Protein AF-A0A6L5G289-F1 (afdb_monomer_lite)

pLDDT: mean 92.04, std 10.78, range [40.31, 98.81]

Sequence (161 aa):
VADRAGVQRVTVYRHFPDEAALFRACQSHYLSVHPPPEATWLSVADPDARLRAALGSLYEYYSETAEMTEKLLRDAPKVPVLAEILAPYASFLAFLIEALLEGRHETKELRATIAHTLAFETWADLVRRSELSNRAAIDLMVKLVAAAAELKRVQIDGDQD

Secondary structure (DSSP, 8-state):
-TGGGTS-HHHHHHH-SSHHHHHHHHHHHHHHHSPPPP-GGGG--SHHHHHHHHHHHHHHHHHHHHHHHHHHHHHTTT-HHHHHHHHHHHHHHHHHHHHHHTTS---HHHHHHHHHHH-HHHHIIIIIIS---HHHHHHHHHHHHHHHHHHHHHHHHTS--

Structure (mmCIF, N/CA/C/O backbone):
data_AF-A0A6L5G289-F1
#
_entry.id   AF-A0A6L5G289-F1
#
loop_
_atom_site.group_PDB
_atom_site.id
_atom_site.type_symbol
_atom_site.label_atom_id
_atom_site.label_alt_id
_atom_site.label_comp_id
_atom_site.label_asym_id
_atom_site.label_entity_id
_atom_site.label_seq_id
_atom_site.pdbx_PDB_ins_code
_atom_site.Cartn_x
_atom_site.Cartn_y
_atom_site.Cartn_z
_atom_site.occupancy
_atom_site.B_iso_or_equiv
_atom_site.auth_seq_id
_atom_site.auth_comp_id
_atom_site.auth_asym_id
_atom_site.auth_atom_id
_atom_site.pdbx_PDB_model_num
ATOM 1 N N . VAL A 1 1 ? 19.508 -4.312 -21.161 1.00 88.25 1 VAL A N 1
ATOM 2 C CA . VAL A 1 1 ? 18.369 -3.764 -21.943 1.00 88.25 1 VAL A CA 1
ATOM 3 C C . VAL A 1 1 ? 18.643 -3.881 -23.430 1.00 88.25 1 VAL A C 1
ATOM 5 O O . VAL A 1 1 ? 17.963 -4.672 -24.058 1.00 88.25 1 VAL A O 1
ATOM 8 N N . ALA A 1 2 ? 19.670 -3.203 -23.957 1.00 90.62 2 ALA A N 1
ATOM 9 C CA . ALA A 1 2 ? 20.072 -3.276 -25.368 1.00 90.62 2 ALA A CA 1
ATOM 10 C C . ALA A 1 2 ? 20.224 -4.723 -25.887 1.00 90.62 2 ALA A C 1
ATOM 12 O O . ALA A 1 2 ? 19.510 -5.106 -26.807 1.00 90.62 2 ALA A O 1
ATOM 13 N N . ASP A 1 3 ? 21.024 -5.552 -25.204 1.00 93.25 3 ASP A N 1
ATOM 14 C CA . ASP A 1 3 ? 21.243 -6.956 -25.593 1.00 93.25 3 ASP A CA 1
ATOM 15 C C . ASP A 1 3 ? 19.949 -7.780 -25.608 1.00 93.25 3 ASP A C 1
ATOM 17 O O . ASP A 1 3 ? 19.677 -8.504 -26.559 1.00 93.25 3 ASP A O 1
ATOM 21 N N . ARG A 1 4 ? 19.102 -7.626 -24.578 1.00 92.94 4 ARG A N 1
ATOM 22 C CA . ARG A 1 4 ? 17.799 -8.314 -24.498 1.00 92.94 4 ARG A CA 1
ATOM 23 C C . ARG A 1 4 ? 16.808 -7.832 -25.560 1.00 92.94 4 ARG A C 1
ATOM 25 O O . ARG A 1 4 ? 15.921 -8.585 -25.931 1.00 92.94 4 ARG A O 1
ATOM 32 N N . ALA A 1 5 ? 16.947 -6.591 -26.015 1.00 90.56 5 ALA A N 1
ATOM 33 C CA . ALA A 1 5 ? 16.123 -5.996 -27.060 1.00 90.56 5 ALA A CA 1
ATOM 34 C C . ALA A 1 5 ? 16.706 -6.206 -28.472 1.00 90.56 5 ALA A C 1
ATOM 36 O O . ALA A 1 5 ? 16.094 -5.769 -29.441 1.00 90.56 5 ALA A O 1
ATOM 37 N N . GLY A 1 6 ? 17.879 -6.840 -28.608 1.00 94.69 6 GLY A N 1
ATOM 38 C CA . GLY A 1 6 ? 18.533 -7.056 -29.901 1.00 94.69 6 GLY A CA 1
ATOM 39 C C . GLY A 1 6 ? 18.966 -5.767 -30.609 1.00 94.69 6 GLY A C 1
ATOM 40 O O . GLY A 1 6 ? 19.105 -5.758 -31.830 1.00 94.69 6 GLY A O 1
ATOM 41 N N . VAL A 1 7 ? 19.164 -4.669 -29.870 1.00 95.19 7 VAL A N 1
ATOM 42 C CA . VAL A 1 7 ? 19.555 -3.360 -30.423 1.00 95.19 7 VAL A CA 1
ATOM 43 C C . VAL A 1 7 ? 20.882 -2.882 -29.847 1.00 95.19 7 VAL A C 1
ATOM 45 O O . VAL A 1 7 ? 21.326 -3.330 -28.793 1.00 95.19 7 VAL A O 1
ATOM 48 N N . GLN A 1 8 ? 21.510 -1.914 -30.513 1.00 94.25 8 GLN A N 1
ATOM 49 C CA . GLN A 1 8 ? 22.705 -1.266 -29.981 1.00 94.25 8 GLN A CA 1
ATOM 50 C C . GLN A 1 8 ? 22.360 -0.344 -28.806 1.00 94.25 8 GLN A C 1
ATOM 52 O O . GLN A 1 8 ? 21.291 0.267 -28.755 1.00 94.25 8 GLN A O 1
ATOM 57 N N . ARG A 1 9 ? 23.315 -0.162 -27.886 1.00 91.12 9 ARG A N 1
ATOM 58 C CA . ARG A 1 9 ? 23.175 0.756 -26.743 1.00 91.12 9 ARG A CA 1
ATOM 59 C C . ARG A 1 9 ? 22.825 2.183 -27.185 1.00 91.12 9 ARG A C 1
ATOM 61 O O . ARG A 1 9 ? 21.976 2.810 -26.563 1.00 91.12 9 ARG A O 1
ATOM 68 N N . VAL A 1 10 ? 23.407 2.664 -28.288 1.00 92.31 10 VAL A N 1
ATOM 69 C CA . VAL A 1 10 ? 23.093 3.990 -28.855 1.00 92.31 10 VAL A CA 1
ATOM 70 C C . VAL A 1 10 ? 21.626 4.118 -29.271 1.00 92.31 10 VAL A C 1
ATOM 72 O O . VAL A 1 10 ? 21.027 5.170 -29.078 1.00 92.31 10 VAL A O 1
ATOM 75 N N . THR A 1 11 ? 21.014 3.041 -29.774 1.00 93.25 11 THR A N 1
ATOM 76 C CA . THR A 1 11 ? 19.592 3.023 -30.130 1.00 93.25 11 THR A CA 1
ATOM 77 C C . THR A 1 11 ? 18.728 3.214 -28.891 1.00 93.25 11 THR A C 1
ATOM 79 O O . THR A 1 11 ? 17.805 4.018 -28.924 1.00 93.25 11 THR A O 1
ATOM 82 N N . VAL A 1 12 ? 19.062 2.557 -27.774 1.00 90.56 12 VAL A N 1
ATOM 83 C CA . VAL A 1 12 ? 18.349 2.753 -26.499 1.00 90.56 12 VAL A CA 1
ATOM 84 C C . VAL A 1 12 ? 18.447 4.209 -26.046 1.00 90.56 12 VAL A C 1
ATOM 86 O O . VAL A 1 12 ? 17.415 4.829 -25.803 1.00 90.56 12 VAL A O 1
ATOM 89 N N . TYR A 1 13 ? 19.655 4.781 -26.002 1.00 91.38 13 TYR A N 1
ATOM 90 C CA . TYR A 1 13 ? 19.839 6.154 -25.517 1.00 91.38 13 TYR A CA 1
ATOM 91 C C . TYR A 1 13 ? 19.284 7.236 -26.451 1.00 91.38 13 TYR A C 1
ATOM 93 O O . TYR A 1 13 ? 19.014 8.350 -26.015 1.00 91.38 13 TYR A O 1
ATOM 101 N N . ARG A 1 14 ? 19.038 6.905 -27.725 1.00 92.56 14 ARG A N 1
ATOM 102 C CA . ARG A 1 14 ? 18.306 7.780 -28.649 1.00 92.56 14 ARG A CA 1
ATOM 103 C C . ARG A 1 14 ? 16.844 7.967 -28.240 1.00 92.56 14 ARG A C 1
ATOM 105 O O . ARG A 1 14 ? 16.281 9.025 -28.497 1.00 92.56 14 ARG A O 1
ATOM 112 N N . HIS A 1 15 ? 16.237 6.944 -27.640 1.00 90.00 15 HIS A N 1
ATOM 113 C CA . HIS A 1 15 ? 14.850 6.980 -27.168 1.00 90.00 15 HIS A CA 1
ATOM 114 C C . HIS A 1 15 ? 14.745 7.360 -25.689 1.00 90.00 15 HIS A C 1
ATOM 116 O O . HIS A 1 15 ? 13.786 8.014 -25.290 1.00 90.00 15 HIS A O 1
ATOM 122 N N . PHE A 1 16 ? 15.740 6.981 -24.889 1.00 93.12 16 PHE A N 1
ATOM 123 C CA . PHE A 1 16 ? 15.793 7.233 -23.455 1.00 93.12 16 PHE A CA 1
ATOM 124 C C . PHE A 1 16 ? 17.119 7.918 -23.124 1.00 93.12 16 PHE A C 1
ATOM 126 O O . PHE A 1 16 ? 18.120 7.223 -22.971 1.00 93.12 16 PHE A O 1
ATOM 133 N N . PRO A 1 17 ? 17.161 9.259 -23.041 1.00 89.69 17 PRO A N 1
ATOM 134 C CA . PRO A 1 17 ? 18.417 10.010 -22.954 1.00 89.69 17 PRO A CA 1
ATOM 135 C C . PRO A 1 17 ? 19.285 9.614 -21.753 1.00 89.69 17 PRO A C 1
ATOM 137 O O . PRO A 1 17 ? 20.507 9.729 -21.809 1.00 89.69 17 PRO A O 1
ATOM 140 N N . ASP A 1 18 ? 18.667 9.090 -20.697 1.00 89.12 18 ASP A N 1
ATOM 141 C CA . ASP A 1 18 ? 19.327 8.548 -19.521 1.00 89.12 18 ASP A CA 1
ATOM 142 C C . ASP A 1 18 ? 18.566 7.328 -18.967 1.00 89.12 18 ASP A C 1
ATOM 144 O O . ASP A 1 18 ? 17.485 6.945 -19.427 1.00 89.12 18 ASP A O 1
ATOM 148 N N . GLU A 1 19 ? 19.169 6.685 -17.969 1.00 84.69 19 GLU A N 1
ATOM 149 C CA . GLU A 1 19 ? 18.584 5.529 -17.291 1.00 84.69 19 GLU A CA 1
ATOM 150 C C . GLU A 1 19 ? 17.276 5.886 -16.566 1.00 84.69 19 GLU A C 1
ATOM 152 O O . GLU A 1 19 ? 16.355 5.071 -16.519 1.00 84.69 19 GLU A O 1
ATOM 157 N N . ALA A 1 20 ? 17.134 7.124 -16.086 1.00 87.62 20 ALA A N 1
ATOM 158 C CA . ALA A 1 20 ? 15.930 7.561 -15.397 1.00 87.62 20 ALA A CA 1
ATOM 159 C C . ALA A 1 20 ? 14.732 7.745 -16.335 1.00 87.62 20 ALA A C 1
ATOM 161 O O . ALA A 1 20 ? 13.601 7.424 -15.971 1.00 87.62 20 ALA A O 1
ATOM 162 N N . ALA A 1 21 ? 14.955 8.219 -17.557 1.00 90.50 21 ALA A N 1
ATOM 163 C CA . ALA A 1 21 ? 13.951 8.290 -18.606 1.00 90.50 21 ALA A CA 1
ATOM 164 C C . ALA A 1 21 ? 13.461 6.889 -18.993 1.00 90.50 21 ALA A C 1
ATOM 166 O O . ALA A 1 21 ? 12.258 6.686 -19.158 1.00 90.50 21 ALA A O 1
ATOM 167 N N . LEU A 1 22 ? 14.370 5.911 -19.070 1.00 90.81 22 LEU A N 1
ATOM 168 C CA . LEU A 1 22 ? 14.009 4.517 -19.322 1.00 90.81 22 LEU A CA 1
ATOM 169 C C . LEU A 1 22 ? 13.156 3.941 -18.184 1.00 90.81 22 LEU A C 1
ATOM 171 O O . LEU A 1 22 ? 12.110 3.344 -18.437 1.00 90.81 22 LEU A O 1
ATOM 175 N N . PHE A 1 23 ? 13.582 4.133 -16.937 1.00 90.31 23 PHE A N 1
ATOM 176 C CA . PHE A 1 23 ? 12.858 3.652 -15.764 1.00 90.31 23 PHE A CA 1
ATOM 177 C C . PHE A 1 23 ? 11.462 4.276 -15.639 1.00 90.31 23 PHE A C 1
ATOM 179 O O . PHE A 1 23 ? 10.495 3.545 -15.436 1.00 90.31 23 PHE A O 1
ATOM 186 N N . ARG A 1 24 ? 11.326 5.593 -15.843 1.00 89.88 24 ARG A N 1
ATOM 187 C CA . ARG A 1 24 ? 10.023 6.280 -15.834 1.00 89.88 24 ARG A CA 1
ATOM 188 C C . ARG A 1 24 ? 9.096 5.787 -16.940 1.00 89.88 24 ARG A C 1
ATOM 190 O O . ARG A 1 24 ? 7.915 5.575 -16.686 1.00 89.88 24 ARG A O 1
ATOM 197 N N . ALA A 1 25 ? 9.612 5.565 -18.149 1.00 91.25 25 ALA A N 1
ATOM 198 C CA . ALA A 1 25 ? 8.816 5.010 -19.242 1.00 91.25 25 ALA A CA 1
ATOM 199 C C . ALA A 1 25 ? 8.358 3.574 -18.944 1.00 91.25 25 ALA A C 1
ATOM 201 O O . ALA A 1 25 ? 7.193 3.242 -19.156 1.00 91.25 25 ALA A O 1
ATOM 202 N N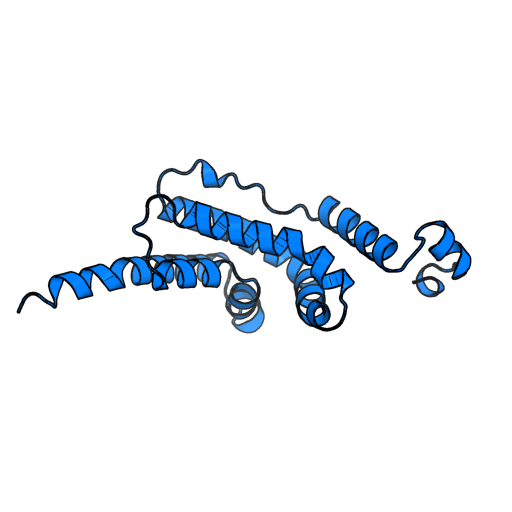 . CYS A 1 26 ? 9.253 2.744 -18.397 1.00 91.69 26 CYS A N 1
ATOM 203 C CA . CYS A 1 26 ? 8.933 1.390 -17.950 1.00 91.69 26 CYS A CA 1
ATOM 204 C C . CYS A 1 26 ? 7.840 1.401 -16.871 1.00 91.69 26 CYS A C 1
ATOM 206 O O . CYS A 1 26 ? 6.845 0.692 -17.000 1.00 91.69 26 CYS A O 1
ATOM 208 N N . GLN A 1 27 ? 7.979 2.254 -15.852 1.00 91.81 27 GLN A N 1
ATOM 209 C CA . GLN A 1 27 ? 6.982 2.398 -14.794 1.00 91.81 27 GLN A CA 1
ATOM 210 C C . GLN A 1 27 ? 5.642 2.897 -15.339 1.00 91.81 27 GLN A C 1
ATOM 212 O O . GLN A 1 27 ? 4.606 2.330 -15.009 1.00 91.81 27 GLN A O 1
ATOM 217 N N . SER A 1 28 ? 5.642 3.939 -16.174 1.00 91.81 28 SER A N 1
ATOM 218 C CA . SER A 1 28 ? 4.413 4.486 -16.755 1.00 91.81 28 SER A CA 1
ATOM 219 C C . SER A 1 28 ? 3.665 3.433 -17.567 1.00 91.81 28 SER A C 1
ATOM 221 O O . SER A 1 28 ? 2.447 3.322 -17.443 1.00 91.81 28 SER A O 1
ATOM 223 N N . HIS A 1 29 ? 4.384 2.631 -18.352 1.00 93.94 29 HIS A N 1
ATOM 224 C CA . HIS A 1 29 ? 3.780 1.519 -19.068 1.00 93.94 29 HIS A CA 1
ATOM 225 C C . HIS A 1 29 ? 3.236 0.457 -18.104 1.00 93.94 29 HIS A C 1
ATOM 227 O O . HIS A 1 29 ? 2.089 0.046 -18.251 1.00 93.94 29 HIS A O 1
ATOM 233 N N . TYR A 1 30 ? 4.006 0.073 -17.081 1.00 94.12 30 TYR A N 1
ATOM 234 C CA . TYR A 1 30 ? 3.564 -0.893 -16.074 1.00 94.12 30 TYR A CA 1
ATOM 235 C C . TYR A 1 30 ? 2.264 -0.449 -15.389 1.00 94.12 30 TYR A C 1
ATOM 237 O O . TYR A 1 30 ? 1.313 -1.218 -15.342 1.00 94.12 30 TYR A O 1
ATOM 245 N N . LEU A 1 31 ? 2.177 0.811 -14.952 1.00 93.31 31 LEU A N 1
ATOM 246 C CA . LEU A 1 31 ? 0.978 1.373 -14.320 1.00 93.31 31 LEU A CA 1
ATOM 247 C C . LEU A 1 31 ? -0.210 1.521 -15.285 1.00 93.31 31 LEU A C 1
ATOM 249 O O . LEU A 1 31 ? -1.348 1.530 -14.837 1.00 93.31 31 LEU A O 1
ATOM 253 N N . SER A 1 32 ? 0.019 1.627 -16.599 1.00 94.62 32 SER A N 1
ATOM 254 C CA . SER A 1 32 ? -1.081 1.609 -17.579 1.00 94.62 32 SER A CA 1
ATOM 255 C C . SER A 1 32 ? -1.705 0.223 -17.760 1.00 94.62 32 SER A C 1
ATOM 257 O O . SER A 1 32 ? -2.868 0.125 -18.138 1.00 94.62 32 SER A O 1
ATOM 259 N N . VAL A 1 33 ? -0.930 -0.836 -17.504 1.00 96.38 33 VAL A N 1
ATOM 260 C CA . VAL A 1 33 ? -1.386 -2.232 -17.579 1.00 96.38 33 VAL A CA 1
ATOM 261 C C . VAL A 1 33 ? -1.941 -2.691 -16.230 1.00 96.38 33 VAL A C 1
ATOM 263 O O . VAL A 1 33 ? -2.930 -3.413 -16.199 1.00 96.38 33 VAL A O 1
ATOM 266 N N . HIS A 1 34 ? -1.336 -2.225 -15.137 1.00 95.00 34 HIS A N 1
ATOM 267 C CA . HIS A 1 34 ? -1.701 -2.522 -13.754 1.00 95.00 34 HIS A CA 1
ATOM 268 C C . HIS A 1 34 ? -2.057 -1.215 -13.026 1.00 95.00 34 HIS A C 1
ATOM 270 O O . HIS A 1 34 ? -1.230 -0.681 -12.276 1.00 95.00 34 HIS A O 1
ATOM 276 N N . PRO A 1 35 ? -3.238 -0.631 -13.293 1.00 93.44 35 PRO A N 1
ATOM 277 C CA . PRO A 1 35 ? -3.623 0.637 -12.693 1.00 93.44 35 PRO A CA 1
ATOM 278 C C . PRO A 1 35 ? -3.769 0.500 -11.168 1.00 93.44 35 PRO A C 1
ATOM 280 O O . PRO A 1 35 ? -4.362 -0.473 -10.697 1.00 93.44 35 PRO A O 1
ATOM 283 N N . PRO A 1 36 ? -3.271 1.469 -10.376 1.00 91.56 36 PRO A N 1
ATOM 284 C CA . PRO A 1 36 ? -3.570 1.539 -8.950 1.00 91.56 36 PRO A CA 1
ATOM 285 C C . PRO A 1 36 ? -5.085 1.599 -8.697 1.00 91.56 36 PRO A C 1
ATOM 287 O O . PRO A 1 36 ? -5.820 2.133 -9.532 1.00 91.56 36 PRO A O 1
ATOM 290 N N . PRO A 1 37 ? -5.565 1.110 -7.541 1.00 93.81 37 PRO A N 1
ATOM 291 C CA . PRO A 1 37 ? -6.989 1.086 -7.249 1.00 93.81 37 PRO A CA 1
ATOM 292 C C . PRO A 1 37 ? -7.561 2.504 -7.150 1.00 93.81 37 PRO A C 1
ATOM 294 O O . PRO A 1 37 ? -7.006 3.375 -6.476 1.00 93.81 37 PRO A O 1
ATOM 297 N N . GLU A 1 38 ? -8.717 2.718 -7.777 1.00 90.19 38 GLU A N 1
ATOM 298 C CA . GLU A 1 38 ? -9.489 3.944 -7.599 1.00 90.19 38 GLU A CA 1
ATOM 299 C C . GLU A 1 38 ? -10.099 3.985 -6.194 1.00 90.19 38 GLU A C 1
ATOM 301 O O . GLU A 1 38 ? -10.713 3.017 -5.741 1.00 90.19 38 GLU A O 1
ATOM 306 N N . ALA A 1 39 ? -9.979 5.128 -5.513 1.00 91.56 39 ALA A N 1
ATOM 307 C CA . ALA A 1 39 ? -10.401 5.306 -4.123 1.00 91.56 39 ALA A CA 1
ATOM 308 C C . ALA A 1 39 ? -11.930 5.447 -3.945 1.00 91.56 39 ALA A C 1
ATOM 310 O O . ALA A 1 39 ? -12.425 6.366 -3.294 1.00 91.56 39 ALA A O 1
ATOM 311 N N . THR A 1 40 ? -12.702 4.521 -4.515 1.00 92.12 40 THR A N 1
ATOM 312 C CA . THR A 1 40 ? -14.177 4.494 -4.468 1.00 92.12 40 THR A CA 1
ATOM 313 C C . THR A 1 40 ? -14.727 4.412 -3.038 1.00 92.12 40 THR A C 1
ATOM 315 O O . THR A 1 40 ? -15.799 4.950 -2.741 1.00 92.12 40 THR A O 1
ATOM 318 N N . TRP A 1 41 ? -13.955 3.821 -2.119 1.00 93.81 41 TRP A N 1
ATOM 319 C CA . TRP A 1 41 ? -14.274 3.705 -0.693 1.00 93.81 41 TRP A CA 1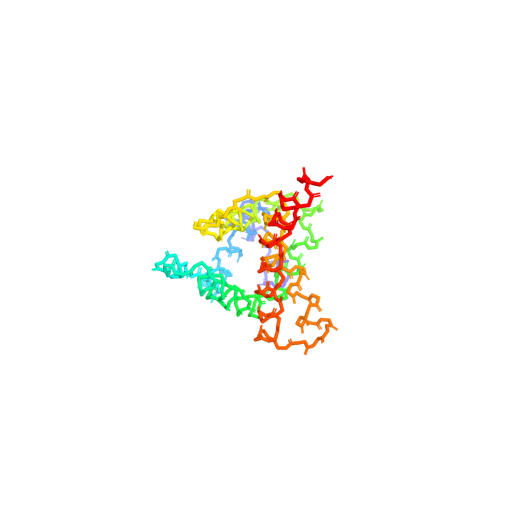
ATOM 320 C C . TRP A 1 41 ? -14.398 5.047 0.033 1.00 93.81 41 TRP A C 1
ATOM 322 O O . TRP A 1 41 ? -15.012 5.090 1.092 1.00 93.81 41 TRP A O 1
ATOM 332 N N . LEU A 1 42 ? -13.870 6.150 -0.507 1.00 92.25 42 LEU A N 1
ATOM 333 C CA . LEU A 1 42 ? -13.979 7.472 0.129 1.00 92.25 42 LEU A CA 1
ATOM 334 C C . LEU A 1 42 ? -15.433 7.928 0.319 1.00 92.25 42 LEU A C 1
ATOM 336 O O . LEU A 1 42 ? -15.713 8.714 1.215 1.00 92.25 42 LEU A O 1
ATOM 340 N N . SER A 1 43 ? -16.355 7.409 -0.495 1.00 93.50 43 SER A N 1
ATOM 341 C CA . SER A 1 43 ? -17.794 7.680 -0.386 1.00 93.50 43 SER A CA 1
ATOM 342 C C . SER A 1 43 ? -18.504 6.885 0.722 1.00 93.50 43 SER A C 1
ATOM 344 O O . SER A 1 43 ? -19.668 7.150 1.024 1.00 93.50 43 SER A O 1
ATOM 346 N N . VAL A 1 44 ? -17.829 5.907 1.335 1.00 96.81 44 VAL A N 1
ATOM 347 C CA . VAL A 1 44 ? -18.398 5.053 2.383 1.00 96.81 44 VAL A CA 1
ATOM 348 C C . VAL A 1 44 ? -18.376 5.796 3.718 1.00 96.81 44 VAL A C 1
ATOM 350 O O . VAL A 1 44 ? -17.311 6.124 4.234 1.00 96.81 44 VAL A O 1
ATOM 353 N N . ALA A 1 45 ? -19.561 6.041 4.284 1.00 95.31 45 ALA A N 1
ATOM 354 C CA . ALA A 1 45 ? -19.718 6.836 5.504 1.00 95.31 45 ALA A CA 1
ATOM 355 C C . ALA A 1 45 ? -19.243 6.119 6.780 1.00 95.31 45 ALA A C 1
ATOM 357 O O . ALA A 1 45 ? -18.704 6.760 7.678 1.00 95.31 45 ALA A O 1
ATOM 358 N N . ASP A 1 46 ? -19.454 4.803 6.875 1.00 96.31 46 ASP A N 1
ATOM 359 C CA . ASP A 1 46 ? -19.027 4.025 8.039 1.00 96.31 46 ASP A CA 1
ATOM 360 C C . ASP A 1 46 ? -17.498 3.809 8.016 1.00 96.31 46 ASP A C 1
ATOM 362 O O . ASP A 1 46 ? -16.984 3.233 7.048 1.00 96.31 46 ASP A O 1
ATOM 366 N N . PRO A 1 47 ? -16.746 4.242 9.052 1.00 96.25 47 PRO A N 1
ATOM 367 C CA . PRO A 1 47 ? -15.288 4.166 9.038 1.00 96.25 47 PRO A CA 1
ATOM 368 C C . PRO A 1 47 ? -14.734 2.744 8.893 1.00 96.25 47 PRO A C 1
ATOM 370 O O . PRO A 1 47 ? -13.684 2.563 8.265 1.00 96.25 47 PRO A O 1
ATOM 373 N N . ASP A 1 48 ? -15.392 1.735 9.471 1.00 96.19 48 ASP A N 1
ATOM 374 C CA . ASP A 1 48 ? -14.933 0.341 9.439 1.00 96.19 48 ASP A CA 1
ATOM 375 C C . ASP A 1 48 ? -15.224 -0.312 8.084 1.00 96.19 48 ASP A C 1
ATOM 377 O O . ASP A 1 48 ? -14.356 -0.979 7.513 1.00 96.19 48 ASP A O 1
ATOM 381 N N . ALA A 1 49 ? -16.400 -0.058 7.510 1.00 97.62 49 ALA A N 1
ATOM 382 C CA . ALA A 1 49 ? -16.734 -0.466 6.152 1.00 97.62 49 ALA A CA 1
ATOM 383 C C . ALA A 1 49 ? -15.801 0.189 5.124 1.00 97.62 49 ALA A C 1
ATOM 385 O O . ALA A 1 49 ? -15.336 -0.483 4.199 1.00 97.62 49 ALA A O 1
ATOM 386 N N . ARG A 1 50 ? -15.467 1.473 5.309 1.00 98.25 50 ARG A N 1
ATOM 387 C CA . ARG A 1 50 ? -14.510 2.194 4.462 1.00 98.25 50 ARG A CA 1
ATOM 388 C C . ARG A 1 50 ? -13.111 1.587 4.532 1.00 98.25 50 ARG A C 1
ATOM 390 O O . ARG A 1 50 ? -12.514 1.337 3.487 1.00 98.25 50 ARG A O 1
ATOM 397 N N . LEU A 1 51 ? -12.614 1.288 5.737 1.00 98.31 51 LEU A N 1
ATOM 398 C CA . LEU A 1 51 ? -11.346 0.577 5.933 1.00 98.31 51 LEU A CA 1
ATOM 399 C C . LEU A 1 51 ? -11.350 -0.771 5.212 1.00 98.31 51 LEU A C 1
ATOM 401 O O . LEU A 1 51 ? -10.422 -1.079 4.467 1.00 98.31 51 LEU A O 1
ATOM 405 N N . ARG A 1 52 ? -12.406 -1.566 5.396 1.00 98.56 52 ARG A N 1
ATOM 406 C CA . ARG A 1 52 ? -12.525 -2.881 4.763 1.00 98.56 52 ARG A CA 1
ATOM 407 C C . ARG A 1 52 ? -12.499 -2.787 3.235 1.00 98.56 52 ARG A C 1
ATOM 409 O O . ARG A 1 52 ? -11.824 -3.591 2.597 1.00 98.56 52 ARG A O 1
ATOM 416 N N . ALA A 1 53 ? -13.213 -1.822 2.656 1.00 98.19 53 ALA A N 1
ATOM 417 C CA . ALA A 1 53 ? -13.254 -1.605 1.211 1.00 98.19 53 ALA A CA 1
ATOM 418 C C . ALA A 1 53 ? -11.897 -1.138 0.651 1.00 98.19 53 ALA A C 1
ATOM 420 O O . ALA A 1 53 ? -11.456 -1.633 -0.390 1.00 98.19 53 ALA A O 1
ATOM 421 N N . ALA A 1 54 ? -11.210 -0.243 1.369 1.00 98.06 54 ALA A N 1
ATOM 422 C CA . ALA A 1 54 ? -9.869 0.209 1.013 1.00 98.06 54 ALA A CA 1
ATOM 423 C C . ALA A 1 54 ? -8.859 -0.948 1.031 1.00 98.06 54 ALA A C 1
ATOM 425 O O . ALA A 1 54 ? -8.156 -1.161 0.045 1.00 98.06 54 ALA A O 1
ATOM 426 N N . LEU A 1 55 ? -8.829 -1.739 2.111 1.00 98.56 55 LEU A N 1
ATOM 427 C CA . LEU A 1 55 ? -7.939 -2.900 2.218 1.00 98.56 55 LEU A CA 1
ATOM 428 C C . LEU A 1 55 ? -8.259 -3.968 1.169 1.00 98.56 55 LEU A C 1
ATOM 430 O O . LEU A 1 55 ? -7.338 -4.556 0.617 1.00 98.56 55 LEU A O 1
ATOM 434 N N . GLY A 1 56 ? -9.540 -4.192 0.858 1.00 98.31 56 GLY A N 1
ATOM 435 C CA . GLY A 1 56 ? -9.960 -5.092 -0.220 1.00 98.31 56 GLY A CA 1
ATOM 436 C C . GLY A 1 56 ? -9.331 -4.722 -1.558 1.00 98.31 56 GLY A C 1
ATOM 437 O O . GLY A 1 56 ? -8.638 -5.540 -2.158 1.00 98.31 56 GLY A O 1
ATOM 438 N N . SER A 1 57 ? -9.505 -3.465 -1.963 1.00 97.69 57 SER A N 1
ATOM 439 C CA . SER A 1 57 ? -8.977 -2.959 -3.233 1.00 97.69 57 SER A CA 1
ATOM 440 C C . SER A 1 57 ? -7.444 -2.948 -3.253 1.00 97.69 57 SER A C 1
ATOM 442 O O . SER A 1 57 ? -6.821 -3.328 -4.242 1.00 97.69 57 SER A O 1
ATOM 444 N N . LEU A 1 58 ? -6.817 -2.543 -2.143 1.00 98.06 58 LEU A N 1
ATOM 445 C CA . LEU A 1 58 ? -5.362 -2.462 -2.036 1.00 98.06 58 LEU A CA 1
ATOM 446 C C . LEU A 1 58 ? -4.698 -3.846 -2.041 1.00 98.06 58 LEU A C 1
ATOM 448 O O . LEU A 1 58 ? -3.688 -4.036 -2.711 1.00 98.06 58 LEU A O 1
ATOM 452 N N . TYR A 1 59 ? -5.254 -4.823 -1.322 1.00 98.50 59 TYR A N 1
ATOM 453 C CA . TYR A 1 59 ? -4.676 -6.168 -1.232 1.00 98.50 59 TYR A CA 1
ATOM 454 C C . TYR A 1 59 ? -4.885 -6.974 -2.516 1.00 98.50 59 TYR A C 1
ATOM 456 O O . TYR A 1 59 ? -4.037 -7.796 -2.868 1.00 98.50 59 TYR A O 1
ATOM 4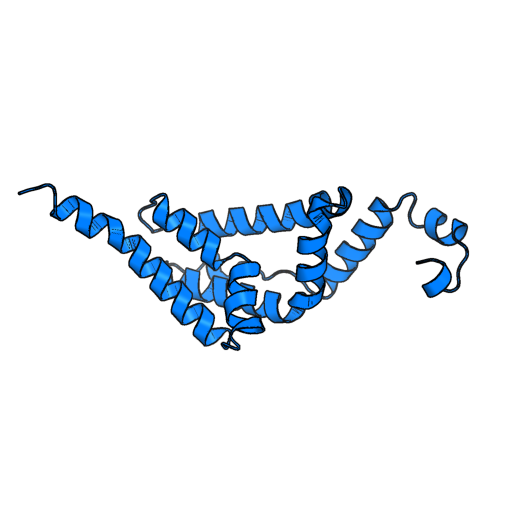64 N N . GLU A 1 60 ? -5.973 -6.726 -3.246 1.00 97.81 6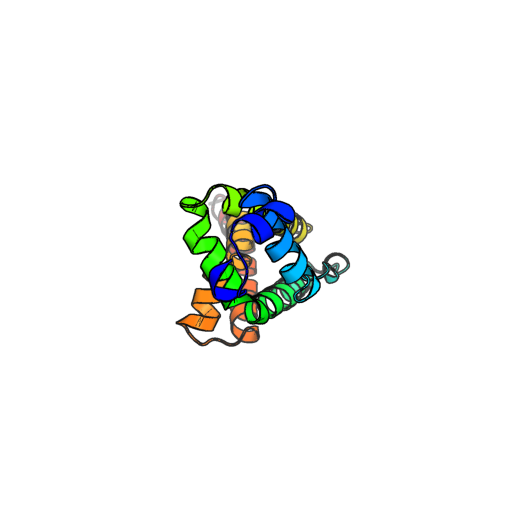0 GLU A N 1
ATOM 465 C CA . GLU A 1 60 ? -6.156 -7.256 -4.598 1.00 97.81 60 GLU A CA 1
ATOM 466 C C . GLU A 1 60 ? -5.091 -6.701 -5.551 1.00 97.81 60 GLU A C 1
ATOM 468 O O . GLU A 1 60 ? -4.365 -7.477 -6.175 1.00 97.81 60 GLU A O 1
ATOM 473 N N . TYR A 1 61 ? -4.884 -5.382 -5.547 1.00 97.56 61 TYR A N 1
ATOM 474 C CA . TYR A 1 61 ? -3.816 -4.747 -6.320 1.00 97.56 61 TYR A CA 1
ATOM 475 C C . TYR A 1 61 ? -2.417 -5.263 -5.941 1.00 97.56 61 TYR A C 1
ATOM 477 O O . TYR A 1 61 ? -1.581 -5.523 -6.810 1.00 97.56 61 TYR A O 1
ATOM 485 N N . TYR A 1 62 ? -2.140 -5.475 -4.650 1.00 97.94 62 TYR A N 1
ATOM 486 C CA . TYR A 1 62 ? -0.883 -6.087 -4.211 1.00 97.94 62 TYR A CA 1
ATOM 487 C C . TYR A 1 62 ? -0.730 -7.522 -4.703 1.00 97.94 62 TYR A C 1
ATOM 489 O O . TYR A 1 62 ? 0.370 -7.902 -5.093 1.00 97.94 62 TYR A O 1
ATOM 497 N N . SER A 1 63 ? -1.811 -8.301 -4.739 1.00 97.44 63 SER A N 1
ATOM 498 C CA . SER A 1 63 ? -1.777 -9.679 -5.243 1.00 97.44 63 SER A CA 1
ATOM 499 C C . SER A 1 63 ? -1.378 -9.728 -6.714 1.00 97.44 63 SER A C 1
ATOM 501 O O . SER A 1 63 ? -0.581 -10.578 -7.103 1.00 97.44 63 SER A O 1
ATOM 503 N N . GLU A 1 64 ? -1.882 -8.787 -7.511 1.00 97.12 64 GLU A N 1
ATOM 504 C CA . GLU A 1 64 ? -1.548 -8.660 -8.929 1.00 97.12 64 GLU A CA 1
ATOM 505 C C . GLU A 1 64 ? -0.110 -8.166 -9.151 1.00 97.12 64 GLU A C 1
ATOM 507 O O . GLU A 1 64 ? 0.596 -8.652 -10.033 1.00 97.12 64 GLU A O 1
ATOM 512 N N . THR A 1 65 ? 0.354 -7.215 -8.336 1.00 96.75 65 THR A N 1
ATOM 513 C CA . THR A 1 65 ? 1.610 -6.485 -8.585 1.00 96.75 65 THR A CA 1
ATOM 514 C C . THR A 1 65 ? 2.798 -6.929 -7.730 1.00 96.75 65 THR A C 1
ATOM 516 O O . THR A 1 65 ? 3.893 -6.370 -7.860 1.00 96.75 65 THR A O 1
ATOM 519 N N . ALA A 1 66 ? 2.618 -7.945 -6.880 1.00 96.19 66 ALA A N 1
ATOM 520 C CA . ALA A 1 66 ? 3.550 -8.331 -5.821 1.00 96.19 66 ALA A CA 1
ATOM 521 C C . ALA A 1 66 ? 5.004 -8.459 -6.280 1.00 96.19 66 ALA A C 1
ATOM 523 O O . ALA A 1 66 ? 5.904 -7.929 -5.632 1.00 96.19 66 ALA A O 1
ATOM 524 N N . GLU A 1 67 ? 5.244 -9.152 -7.395 1.00 94.88 67 GLU A N 1
ATOM 525 C CA . GLU A 1 67 ? 6.605 -9.412 -7.864 1.00 94.88 67 GLU A CA 1
ATOM 526 C C . GLU A 1 67 ? 7.361 -8.140 -8.245 1.00 94.88 67 GLU A C 1
ATOM 528 O O . GLU A 1 67 ? 8.570 -8.049 -8.021 1.00 94.88 67 GLU A O 1
ATOM 533 N N . MET A 1 68 ? 6.680 -7.184 -8.880 1.00 93.56 68 MET A N 1
ATOM 534 C CA . MET A 1 68 ? 7.291 -5.917 -9.272 1.00 93.56 68 MET A CA 1
ATOM 535 C C . MET A 1 68 ? 7.487 -5.035 -8.044 1.00 93.56 68 MET A C 1
ATOM 537 O O . MET A 1 68 ? 8.585 -4.522 -7.828 1.00 93.56 68 MET A O 1
ATOM 541 N N . THR A 1 69 ? 6.449 -4.908 -7.217 1.00 93.94 69 THR A N 1
ATOM 542 C CA . THR A 1 69 ? 6.465 -4.086 -6.003 1.00 93.94 69 THR A CA 1
ATOM 543 C C . THR A 1 69 ? 7.578 -4.527 -5.051 1.00 93.94 69 THR A C 1
ATOM 545 O O . THR A 1 69 ? 8.354 -3.694 -4.590 1.00 93.94 69 THR A O 1
ATOM 548 N N . GLU A 1 70 ? 7.756 -5.834 -4.845 1.00 94.31 70 GLU A N 1
ATOM 549 C CA . GLU A 1 70 ? 8.830 -6.383 -4.010 1.00 94.31 70 GLU A CA 1
ATOM 550 C C . GLU A 1 70 ? 10.231 -6.031 -4.542 1.00 94.31 70 GLU A C 1
ATOM 552 O O . GLU A 1 70 ? 11.103 -5.617 -3.775 1.00 94.31 70 GLU A O 1
ATOM 557 N N . LYS A 1 71 ? 10.457 -6.139 -5.860 1.00 93.38 71 LYS A N 1
ATOM 558 C CA . LYS A 1 71 ? 11.741 -5.769 -6.486 1.00 93.38 71 LYS A CA 1
ATOM 559 C C . LYS A 1 71 ? 12.025 -4.277 -6.321 1.00 93.38 71 LYS A C 1
ATOM 561 O O . LYS A 1 71 ? 13.138 -3.912 -5.946 1.00 93.38 71 LYS A O 1
ATOM 566 N N . LEU A 1 72 ? 11.022 -3.432 -6.569 1.00 92.38 72 LEU A N 1
ATOM 567 C CA . LEU A 1 72 ? 11.145 -1.980 -6.441 1.00 92.38 72 LEU A CA 1
ATOM 568 C C . LEU A 1 72 ? 11.477 -1.576 -5.002 1.00 92.38 72 LEU A C 1
ATOM 570 O O . LEU A 1 72 ? 12.456 -0.865 -4.792 1.00 92.38 72 LEU A O 1
ATOM 574 N N . LEU A 1 73 ? 10.724 -2.068 -4.014 1.00 92.19 73 LEU A N 1
ATOM 575 C CA . LEU A 1 73 ? 10.937 -1.734 -2.602 1.00 92.19 73 LEU A CA 1
ATOM 576 C C . LEU A 1 73 ? 12.305 -2.210 -2.093 1.00 92.19 73 LEU A C 1
ATOM 578 O O . LEU A 1 73 ? 13.001 -1.471 -1.398 1.00 92.19 73 LEU A O 1
ATOM 582 N N . ARG A 1 74 ? 12.740 -3.411 -2.491 1.00 93.25 74 ARG A N 1
ATOM 583 C CA . ARG A 1 74 ? 14.053 -3.963 -2.120 1.00 93.25 74 ARG A CA 1
ATOM 584 C C . ARG A 1 74 ? 15.225 -3.142 -2.673 1.00 93.25 74 ARG A C 1
ATOM 586 O O . ARG A 1 74 ? 16.269 -3.041 -2.020 1.00 93.25 74 ARG A O 1
ATOM 593 N N . ASP A 1 75 ? 15.085 -2.612 -3.887 1.00 93.88 75 ASP A N 1
ATOM 594 C CA . ASP A 1 75 ? 16.182 -1.964 -4.613 1.00 93.88 75 ASP A CA 1
ATOM 595 C C . ASP A 1 75 ? 16.184 -0.434 -4.457 1.00 93.88 75 ASP A C 1
ATOM 597 O O . ASP A 1 75 ? 17.236 0.190 -4.614 1.00 93.88 75 ASP A O 1
ATOM 601 N N . ALA A 1 76 ? 15.060 0.173 -4.067 1.00 92.25 76 ALA A N 1
ATOM 602 C CA . ALA A 1 76 ? 14.925 1.618 -3.886 1.00 92.25 76 ALA A CA 1
ATOM 603 C C . ALA A 1 76 ? 15.976 2.273 -2.970 1.00 92.25 76 ALA A C 1
ATOM 605 O O . ALA A 1 76 ? 16.497 3.321 -3.351 1.00 92.25 76 ALA A O 1
ATOM 606 N N . PRO A 1 77 ? 16.398 1.670 -1.838 1.00 91.62 77 PRO A N 1
ATOM 607 C CA . PRO A 1 77 ? 17.460 2.247 -1.009 1.00 91.62 77 PRO A CA 1
ATOM 608 C C . PRO A 1 77 ? 18.835 2.306 -1.695 1.00 91.62 77 PRO A C 1
ATOM 610 O O . PRO A 1 77 ? 19.734 2.991 -1.215 1.00 91.62 77 PRO A O 1
ATOM 613 N N . LYS A 1 78 ? 19.028 1.556 -2.787 1.00 92.50 78 LYS A N 1
ATOM 614 C CA . LYS A 1 78 ? 20.310 1.403 -3.494 1.00 92.50 78 LYS A CA 1
ATOM 615 C C . LYS A 1 78 ? 20.343 2.160 -4.820 1.00 92.50 78 LYS A C 1
ATOM 617 O O . LYS A 1 78 ? 21.423 2.405 -5.351 1.00 92.50 78 LYS A O 1
ATOM 622 N N . VAL A 1 79 ? 19.177 2.492 -5.371 1.00 90.12 79 VAL A N 1
ATOM 623 C CA . VAL A 1 79 ? 19.024 3.064 -6.710 1.00 90.12 79 VAL A CA 1
ATOM 624 C C . VAL A 1 79 ? 18.181 4.340 -6.607 1.00 90.12 79 VAL A C 1
ATOM 626 O O . VAL A 1 79 ? 16.956 4.243 -6.545 1.00 90.12 79 VAL A O 1
ATOM 629 N N . PRO A 1 80 ? 18.798 5.541 -6.614 1.00 88.81 80 PRO A N 1
ATOM 630 C CA . PRO A 1 80 ? 18.098 6.805 -6.355 1.00 88.81 80 PRO A CA 1
ATOM 631 C C . PRO A 1 80 ? 16.856 7.043 -7.221 1.00 88.81 80 PRO A C 1
ATOM 633 O O . PRO A 1 80 ? 15.823 7.466 -6.711 1.00 88.81 80 PRO A O 1
ATOM 636 N N . VAL A 1 81 ? 16.906 6.690 -8.510 1.00 89.56 81 VAL A N 1
ATOM 637 C CA . VAL A 1 81 ? 15.748 6.859 -9.401 1.00 89.56 81 VAL A CA 1
ATOM 638 C C . VAL A 1 81 ? 14.546 6.001 -8.994 1.00 89.56 81 VAL A C 1
ATOM 640 O O . VAL A 1 81 ? 13.404 6.401 -9.202 1.00 89.56 81 VAL A O 1
ATOM 643 N N . LEU A 1 82 ? 14.763 4.841 -8.367 1.00 90.62 82 LEU A N 1
ATOM 644 C CA . LEU A 1 82 ? 13.658 4.018 -7.875 1.00 90.62 82 LEU A CA 1
ATOM 645 C C . LEU A 1 82 ? 12.953 4.669 -6.676 1.00 90.62 82 LEU A C 1
ATOM 647 O O . LEU A 1 82 ? 11.748 4.490 -6.517 1.00 90.62 82 LEU A O 1
ATOM 651 N N . ALA A 1 83 ? 13.663 5.464 -5.869 1.00 88.25 83 ALA A N 1
ATOM 652 C CA . ALA A 1 83 ? 13.038 6.250 -4.808 1.00 88.25 83 ALA A CA 1
ATOM 653 C C . ALA A 1 83 ? 12.111 7.336 -5.385 1.00 88.25 83 ALA A C 1
ATOM 655 O O . ALA A 1 83 ? 11.003 7.520 -4.886 1.00 88.25 83 ALA A O 1
ATOM 656 N N . GLU A 1 84 ? 12.514 8.000 -6.475 1.00 89.25 84 GLU A N 1
ATOM 657 C CA . GLU A 1 84 ? 11.666 8.974 -7.185 1.00 89.25 84 GLU A CA 1
ATOM 658 C C . GLU A 1 84 ? 10.417 8.313 -7.786 1.00 89.25 84 GLU A C 1
ATOM 660 O O . GLU A 1 84 ? 9.306 8.818 -7.646 1.00 89.25 84 GLU A O 1
ATOM 665 N N . ILE A 1 85 ? 10.590 7.140 -8.399 1.00 89.75 85 ILE A N 1
ATOM 666 C CA . ILE A 1 85 ? 9.518 6.289 -8.941 1.00 89.75 85 ILE A CA 1
ATOM 667 C C . ILE A 1 85 ? 8.500 5.899 -7.867 1.00 89.75 85 ILE A C 1
ATOM 669 O O . ILE A 1 85 ? 7.301 5.847 -8.144 1.00 89.75 85 ILE A O 1
ATOM 673 N N . LEU A 1 86 ? 8.954 5.608 -6.647 1.00 91.69 86 LEU A N 1
ATOM 674 C CA . LEU A 1 86 ? 8.090 5.205 -5.536 1.00 91.69 86 LEU A CA 1
ATOM 675 C C . LEU A 1 86 ? 7.489 6.385 -4.765 1.00 91.69 86 LEU A C 1
ATOM 677 O O . LEU A 1 86 ? 6.591 6.168 -3.951 1.00 91.69 86 LEU A O 1
ATOM 681 N N . ALA A 1 87 ? 7.915 7.625 -5.016 1.00 91.62 87 ALA A N 1
ATOM 682 C CA . ALA A 1 87 ? 7.379 8.788 -4.313 1.00 91.62 87 ALA A CA 1
ATOM 683 C C . ALA A 1 87 ? 5.846 8.934 -4.464 1.00 91.62 87 ALA A C 1
ATOM 685 O O . ALA A 1 87 ? 5.183 9.101 -3.440 1.00 91.62 87 ALA A O 1
ATOM 686 N N . PRO A 1 88 ? 5.235 8.771 -5.660 1.00 91.31 88 PRO A N 1
ATOM 687 C CA . PRO A 1 88 ? 3.777 8.788 -5.802 1.00 91.31 88 PRO A CA 1
ATOM 688 C C . PRO A 1 88 ? 3.074 7.678 -5.013 1.00 91.31 88 PRO A C 1
ATOM 690 O O . PRO A 1 88 ? 1.996 7.902 -4.470 1.00 91.31 88 PRO A O 1
ATOM 693 N N . TYR A 1 89 ? 3.689 6.496 -4.913 1.00 91.56 89 TYR A N 1
ATOM 694 C CA . TYR A 1 89 ? 3.163 5.390 -4.113 1.00 91.56 89 TYR A CA 1
ATOM 695 C C . TYR A 1 89 ? 3.178 5.730 -2.615 1.00 91.56 89 TYR A C 1
ATOM 697 O O . TYR A 1 89 ? 2.169 5.559 -1.935 1.00 91.56 89 TYR A O 1
ATOM 705 N N . ALA A 1 90 ? 4.275 6.302 -2.110 1.00 92.81 90 ALA A N 1
ATOM 706 C CA . ALA A 1 90 ? 4.347 6.780 -0.730 1.00 92.81 90 ALA A CA 1
ATOM 707 C C . ALA A 1 90 ? 3.315 7.889 -0.447 1.00 92.81 90 ALA A C 1
ATOM 709 O O . ALA A 1 90 ? 2.648 7.860 0.587 1.00 92.81 90 ALA A O 1
ATOM 710 N N . SER A 1 91 ? 3.131 8.835 -1.377 1.00 94.56 91 SER A N 1
ATOM 711 C CA . SER A 1 91 ? 2.095 9.871 -1.272 1.00 94.56 91 SER A CA 1
ATOM 712 C C . SER A 1 91 ? 0.683 9.287 -1.272 1.00 94.56 91 SER A C 1
ATOM 714 O O . SER A 1 91 ? -0.161 9.745 -0.505 1.00 94.56 91 SER A O 1
ATOM 716 N N . PHE A 1 92 ? 0.428 8.261 -2.085 1.00 93.62 92 PHE A N 1
ATOM 717 C CA . PHE A 1 92 ? -0.850 7.557 -2.097 1.00 93.62 92 PHE A CA 1
ATOM 718 C C . PHE A 1 92 ? -1.130 6.882 -0.750 1.00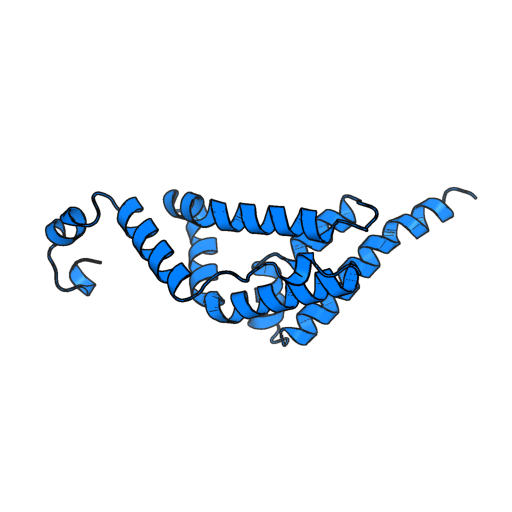 93.62 92 PHE A C 1
ATOM 720 O O . PHE A 1 92 ? -2.203 7.082 -0.190 1.00 93.62 92 PHE A O 1
ATOM 727 N N . LEU A 1 93 ? -0.160 6.167 -0.170 1.00 95.50 93 LEU A N 1
ATOM 728 C CA . LEU A 1 93 ? -0.325 5.568 1.159 1.00 95.50 93 LEU A CA 1
ATOM 729 C C . LEU A 1 93 ? -0.567 6.620 2.248 1.00 95.50 93 LEU A C 1
ATOM 731 O O . LEU A 1 93 ? -1.446 6.433 3.086 1.00 95.50 93 LEU A O 1
ATOM 735 N N . ALA A 1 94 ? 0.161 7.740 2.220 1.00 96.44 94 ALA A N 1
ATOM 736 C CA . ALA A 1 94 ? -0.060 8.846 3.152 1.00 96.44 94 ALA A CA 1
ATOM 737 C C . ALA A 1 94 ? -1.484 9.413 3.036 1.00 96.44 94 ALA A C 1
ATOM 739 O O . ALA A 1 94 ? -2.154 9.614 4.046 1.00 96.44 94 ALA A O 1
ATOM 740 N N . PHE A 1 95 ? -1.978 9.593 1.809 1.00 96.00 95 PHE A N 1
ATOM 741 C CA . PHE A 1 95 ? -3.359 9.991 1.553 1.00 96.00 95 PHE A CA 1
ATOM 742 C C . PHE A 1 95 ? -4.374 8.988 2.127 1.00 96.00 95 PHE A C 1
ATOM 744 O O . PHE A 1 95 ? -5.339 9.398 2.774 1.00 96.00 95 PHE A O 1
ATOM 751 N N . LEU A 1 96 ? -4.150 7.681 1.944 1.00 96.94 96 LEU A N 1
ATOM 752 C CA . LEU A 1 96 ? -5.033 6.651 2.500 1.00 96.94 96 LEU A CA 1
ATOM 753 C C . LEU A 1 96 ? -5.063 6.663 4.024 1.00 96.94 96 LEU A C 1
ATOM 755 O O . LEU A 1 96 ? -6.126 6.452 4.599 1.00 96.94 96 LEU A O 1
ATOM 759 N N . ILE A 1 97 ? -3.933 6.932 4.680 1.00 98.00 97 ILE A N 1
ATOM 760 C CA . ILE A 1 97 ? -3.891 7.051 6.140 1.00 98.00 97 ILE A CA 1
ATOM 761 C C . ILE A 1 97 ? -4.836 8.164 6.605 1.00 98.00 97 ILE A C 1
ATOM 763 O O . ILE A 1 97 ? -5.671 7.910 7.472 1.00 98.00 97 ILE A O 1
ATOM 767 N N . GLU A 1 98 ? -4.762 9.360 6.011 1.00 97.25 98 GLU A N 1
ATOM 768 C CA . GLU A 1 98 ? -5.651 10.472 6.387 1.00 97.25 98 GLU A CA 1
ATOM 769 C C . GLU A 1 98 ? -7.124 10.144 6.110 1.00 97.25 98 GLU A C 1
ATOM 771 O O . GLU A 1 98 ? -7.980 10.314 6.978 1.00 97.25 98 GLU A O 1
ATOM 776 N N . ALA A 1 99 ? -7.424 9.598 4.929 1.00 96.19 99 ALA A N 1
ATOM 777 C CA . ALA A 1 99 ? -8.784 9.211 4.562 1.00 96.19 99 ALA A CA 1
ATOM 778 C C . ALA A 1 99 ? -9.380 8.141 5.494 1.00 96.19 99 ALA A C 1
ATOM 780 O O . ALA A 1 99 ? -10.580 8.145 5.759 1.00 96.19 99 ALA A O 1
ATOM 781 N N . LEU A 1 100 ? -8.566 7.215 6.004 1.00 97.50 100 LEU A N 1
ATOM 782 C CA . LEU A 1 100 ? -9.024 6.140 6.890 1.00 97.50 100 LEU A CA 1
ATOM 783 C C . LEU A 1 100 ? -9.099 6.548 8.367 1.00 97.50 100 LEU A C 1
ATOM 785 O O . LEU A 1 100 ? -9.770 5.866 9.150 1.00 97.50 100 LEU A O 1
ATOM 789 N N . LEU A 1 101 ? -8.449 7.654 8.740 1.00 96.88 101 LEU A N 1
ATOM 790 C CA . LEU A 1 101 ? -8.563 8.278 10.059 1.00 96.88 101 LEU A CA 1
ATOM 791 C C . LEU A 1 101 ? -9.824 9.131 10.211 1.00 96.88 101 LEU A C 1
ATOM 793 O O . LEU A 1 101 ? -10.307 9.308 11.329 1.00 96.88 101 LEU A O 1
ATOM 797 N N . GLU A 1 102 ? -10.379 9.645 9.115 1.00 95.44 102 GLU A N 1
ATOM 798 C CA . GLU A 1 102 ? -11.597 10.449 9.160 1.00 95.44 102 GLU A CA 1
ATOM 799 C C . GLU A 1 102 ? -12.747 9.692 9.863 1.00 95.44 102 GLU A C 1
ATOM 801 O O . GLU A 1 102 ? -12.925 8.481 9.712 1.00 95.44 102 GLU A O 1
ATOM 806 N N . GLY A 1 103 ? -13.530 10.404 10.677 1.00 92.44 103 GLY A N 1
ATOM 807 C CA . GLY A 1 103 ? -14.612 9.807 11.469 1.00 92.44 103 GLY A CA 1
ATOM 808 C C . GLY A 1 103 ? -14.147 8.968 12.668 1.00 92.44 103 GLY A C 1
ATOM 809 O O . GLY A 1 103 ? -14.984 8.372 13.344 1.00 92.44 103 GLY A O 1
ATOM 810 N N . ARG A 1 104 ? -12.840 8.927 12.967 1.00 93.50 104 ARG A N 1
ATOM 811 C CA . ARG A 1 104 ? -12.269 8.262 14.149 1.00 93.50 104 ARG A CA 1
ATOM 812 C C . ARG A 1 104 ? -11.628 9.281 15.092 1.00 93.50 104 ARG A C 1
ATOM 814 O O . ARG A 1 104 ? -11.202 10.355 14.676 1.00 93.50 104 ARG A O 1
ATOM 821 N N . HIS A 1 105 ? -11.528 8.939 16.377 1.00 93.06 105 HIS A N 1
ATOM 822 C CA . HIS A 1 105 ? -10.698 9.708 17.304 1.00 93.06 105 HIS A CA 1
ATOM 823 C C . HIS A 1 105 ? -9.227 9.382 17.043 1.00 93.06 105 HIS A C 1
ATOM 825 O O . HIS A 1 105 ? -8.780 8.267 17.308 1.00 93.06 105 HIS A O 1
ATOM 831 N N . GLU A 1 106 ? -8.483 10.346 16.510 1.00 93.62 106 GLU A N 1
ATOM 832 C CA . GLU A 1 106 ? -7.088 10.129 16.155 1.00 93.62 106 GLU A CA 1
ATOM 833 C C . GLU A 1 106 ? -6.189 9.990 17.393 1.00 93.62 106 GLU A C 1
ATOM 835 O O . GLU A 1 106 ? -6.155 10.842 18.286 1.00 93.62 106 GLU A O 1
ATOM 840 N N . THR A 1 107 ? -5.397 8.920 17.400 1.00 95.50 107 THR A N 1
ATOM 841 C CA . THR A 1 107 ? -4.271 8.714 18.313 1.00 95.50 107 THR A CA 1
ATOM 842 C C . THR A 1 107 ? -3.033 8.304 17.522 1.00 95.50 107 THR A C 1
ATOM 844 O O . THR A 1 107 ? -3.127 7.876 16.366 1.00 95.50 107 THR A O 1
ATOM 847 N N . LYS A 1 108 ? -1.853 8.410 18.145 1.00 95.44 108 LYS A N 1
ATOM 848 C CA . LYS A 1 108 ? -0.596 7.971 17.518 1.00 95.44 108 LYS A CA 1
ATOM 849 C C . LYS A 1 108 ? -0.631 6.471 17.230 1.00 95.44 108 LYS A C 1
ATOM 851 O O . LYS A 1 108 ? -0.166 6.037 16.180 1.00 95.44 108 LYS A O 1
ATOM 856 N N . GLU A 1 109 ? -1.230 5.706 18.135 1.00 96.06 109 GLU A N 1
ATOM 857 C CA . GLU A 1 109 ? -1.401 4.260 18.054 1.00 96.06 109 GLU A CA 1
ATOM 858 C C . GLU A 1 109 ? -2.337 3.887 16.900 1.00 96.06 109 GLU A C 1
ATOM 860 O O . GLU A 1 109 ? -1.993 3.031 16.086 1.00 96.06 109 GLU A O 1
ATOM 865 N N . LEU A 1 110 ? -3.484 4.565 16.768 1.00 97.31 110 LEU A N 1
ATOM 866 C CA . LEU A 1 110 ? -4.435 4.314 15.685 1.00 97.31 110 LEU A CA 1
ATOM 867 C C . LEU A 1 110 ? -3.828 4.650 14.319 1.00 97.31 110 LEU A C 1
ATOM 869 O O . LEU A 1 110 ? -3.923 3.851 13.390 1.00 97.31 110 LEU A O 1
ATOM 873 N N . ARG A 1 111 ? -3.155 5.801 14.205 1.00 97.88 111 ARG A N 1
ATOM 874 C CA . ARG A 1 111 ? -2.463 6.215 12.977 1.00 97.88 111 ARG A CA 1
ATOM 875 C C . ARG A 1 111 ? -1.387 5.208 12.572 1.00 97.88 111 ARG A C 1
ATOM 877 O O . ARG A 1 111 ? -1.353 4.790 11.416 1.00 97.88 111 ARG A O 1
ATOM 884 N N . ALA A 1 112 ? -0.538 4.793 13.515 1.00 98.00 112 ALA A N 1
ATOM 885 C CA . ALA A 1 112 ? 0.482 3.775 13.271 1.00 98.00 112 ALA A CA 1
ATOM 886 C C . ALA A 1 112 ? -0.143 2.434 12.856 1.00 98.00 112 ALA A C 1
ATOM 888 O O . ALA A 1 112 ? 0.344 1.788 11.931 1.00 98.00 112 ALA A O 1
ATOM 889 N N . THR A 1 113 ? -1.255 2.051 13.486 1.00 98.44 113 THR A N 1
ATOM 890 C CA . THR A 1 113 ? -1.983 0.826 13.149 1.00 98.44 113 THR A CA 1
ATOM 891 C C . THR A 1 113 ? -2.538 0.878 11.728 1.00 98.44 113 THR A C 1
ATOM 893 O O . THR A 1 113 ? -2.287 -0.040 10.954 1.00 98.44 113 THR A O 1
ATOM 896 N N . ILE A 1 114 ? -3.219 1.961 11.338 1.00 98.50 114 ILE A N 1
ATOM 897 C CA . ILE A 1 114 ? -3.733 2.134 9.969 1.00 98.50 114 ILE A CA 1
ATOM 898 C C . ILE A 1 114 ? -2.585 2.082 8.957 1.00 98.50 114 ILE A C 1
ATOM 900 O O . ILE A 1 114 ? -2.659 1.307 8.004 1.00 98.50 114 ILE A O 1
ATOM 904 N N . ALA A 1 115 ? -1.499 2.826 9.190 1.00 98.56 115 ALA A N 1
ATOM 905 C CA . ALA A 1 115 ? -0.318 2.788 8.328 1.00 98.56 115 ALA A CA 1
ATOM 906 C C . ALA A 1 115 ? 0.236 1.361 8.172 1.00 98.56 115 ALA A C 1
ATOM 908 O O . ALA A 1 115 ? 0.547 0.934 7.061 1.00 98.56 115 ALA A O 1
ATOM 909 N N . HIS A 1 116 ? 0.293 0.596 9.266 1.00 98.62 116 HIS A N 1
ATOM 910 C CA . HIS A 1 116 ? 0.735 -0.795 9.250 1.00 98.62 116 HIS A CA 1
ATOM 911 C C . HIS A 1 116 ? -0.185 -1.697 8.417 1.00 98.62 116 HIS A C 1
ATOM 913 O O . HIS A 1 116 ? 0.318 -2.523 7.658 1.00 98.62 116 HIS A O 1
ATOM 919 N N . THR A 1 117 ? -1.509 -1.516 8.490 1.00 98.56 117 THR A N 1
ATOM 920 C CA . THR A 1 117 ? -2.457 -2.303 7.676 1.00 98.56 117 THR A CA 1
ATOM 921 C C . THR A 1 117 ? -2.315 -2.052 6.171 1.00 98.56 117 THR A C 1
ATOM 923 O O . THR A 1 117 ? -2.596 -2.943 5.371 1.00 98.56 117 THR A O 1
ATOM 926 N N . LEU A 1 118 ? -1.857 -0.859 5.778 1.00 98.25 118 LEU A N 1
ATOM 927 C CA . LEU A 1 118 ? -1.682 -0.462 4.379 1.00 98.25 118 LEU A CA 1
ATOM 928 C C . LEU A 1 118 ? -0.319 -0.870 3.800 1.00 98.25 118 LEU A C 1
ATOM 930 O O . LEU A 1 118 ? -0.165 -0.909 2.578 1.00 98.25 118 LEU A O 1
ATOM 934 N N . ALA A 1 119 ? 0.670 -1.158 4.649 1.00 98.00 119 ALA A N 1
ATOM 935 C CA . ALA A 1 119 ? 2.024 -1.475 4.212 1.00 98.00 119 ALA A CA 1
ATOM 936 C C . ALA A 1 119 ? 2.074 -2.777 3.394 1.00 98.00 119 ALA A C 1
ATOM 938 O O . ALA A 1 119 ? 1.472 -3.794 3.754 1.00 98.00 119 ALA A O 1
ATOM 939 N N . PHE A 1 120 ? 2.833 -2.751 2.295 1.00 98.00 120 PHE A N 1
ATOM 940 C CA . PHE A 1 120 ? 3.005 -3.908 1.416 1.00 98.00 120 PHE A CA 1
ATOM 941 C C . PHE A 1 120 ? 3.658 -5.079 2.152 1.00 98.00 120 PHE A C 1
ATOM 943 O O . PHE A 1 120 ? 3.269 -6.227 1.964 1.00 98.00 120 PHE A O 1
ATOM 950 N N . GLU A 1 121 ? 4.631 -4.798 3.015 1.00 97.19 121 GLU A N 1
ATOM 951 C CA . GLU A 1 121 ? 5.356 -5.794 3.793 1.00 97.19 121 GLU A CA 1
ATOM 952 C C . GLU A 1 121 ? 4.418 -6.564 4.724 1.00 97.19 121 GLU A C 1
ATOM 954 O O . GLU A 1 121 ? 4.508 -7.789 4.771 1.00 97.19 121 GLU A O 1
ATOM 959 N N . THR A 1 122 ? 3.476 -5.868 5.374 1.00 98.19 122 THR A N 1
ATOM 960 C CA . THR A 1 122 ? 2.434 -6.477 6.213 1.00 98.19 122 THR A CA 1
ATOM 961 C C . THR A 1 122 ? 1.564 -7.426 5.398 1.00 98.19 122 THR A C 1
ATOM 963 O O . THR A 1 122 ? 1.338 -8.569 5.794 1.00 98.19 122 THR A O 1
ATOM 966 N N . TRP A 1 123 ? 1.099 -6.983 4.226 1.00 98.62 123 TRP A N 1
ATOM 967 C CA . TRP A 1 123 ? 0.337 -7.844 3.325 1.00 98.62 123 TRP A CA 1
ATOM 968 C C . TRP A 1 123 ? 1.164 -9.055 2.867 1.00 98.62 123 TRP A C 1
ATOM 970 O O . TRP A 1 123 ? 0.680 -10.184 2.909 1.00 98.62 123 TRP A O 1
ATOM 980 N N . ALA A 1 124 ? 2.426 -8.849 2.484 1.00 98.19 124 ALA A N 1
ATOM 981 C CA . ALA A 1 124 ? 3.310 -9.909 2.013 1.00 98.19 124 ALA A CA 1
ATOM 982 C C . ALA A 1 124 ? 3.617 -10.942 3.114 1.00 98.19 124 ALA A C 1
ATOM 984 O O . ALA A 1 124 ? 3.660 -12.139 2.826 1.00 98.19 124 ALA A O 1
ATOM 985 N N . ASP A 1 125 ? 3.786 -10.510 4.368 1.00 98.25 125 ASP A N 1
ATOM 986 C CA . ASP A 1 125 ? 3.898 -11.394 5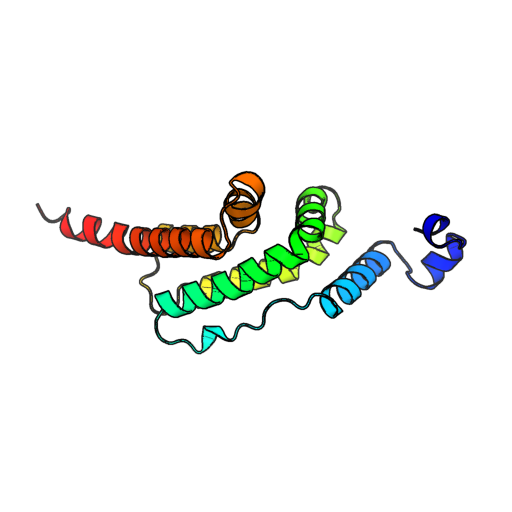.537 1.00 98.25 125 ASP A CA 1
ATOM 987 C C . ASP A 1 125 ? 2.671 -12.292 5.681 1.00 98.25 125 ASP A C 1
ATOM 989 O O . ASP A 1 125 ? 2.785 -13.517 5.770 1.00 98.25 125 ASP A O 1
ATOM 993 N N . LEU A 1 126 ? 1.487 -11.684 5.689 1.00 98.56 126 LEU A N 1
ATOM 994 C CA . LEU A 1 126 ? 0.238 -12.391 5.948 1.00 98.56 126 LEU A CA 1
ATOM 995 C C . LEU A 1 126 ? -0.137 -13.320 4.792 1.00 98.56 126 LEU A C 1
ATOM 997 O O . LEU A 1 126 ? -0.468 -14.481 5.013 1.00 98.56 126 LEU A O 1
ATOM 1001 N N . VAL A 1 127 ? -0.072 -12.824 3.560 1.00 98.44 127 VAL A N 1
ATOM 1002 C CA . VAL A 1 127 ? -0.630 -13.512 2.391 1.00 98.44 127 VAL A CA 1
ATOM 1003 C C . VAL A 1 127 ? 0.403 -14.387 1.694 1.00 98.44 127 VAL A C 1
ATOM 1005 O O . VAL A 1 127 ? 0.100 -15.526 1.353 1.00 98.44 127 VAL A O 1
ATOM 1008 N N . ARG A 1 128 ? 1.638 -13.906 1.500 1.00 96.56 128 ARG A N 1
ATOM 1009 C CA . ARG A 1 128 ? 2.662 -14.677 0.771 1.00 96.56 128 ARG A CA 1
ATOM 1010 C C . ARG A 1 128 ? 3.490 -15.587 1.668 1.00 96.56 128 ARG A C 1
ATOM 1012 O O . ARG A 1 128 ? 3.834 -16.678 1.233 1.00 96.56 128 ARG A O 1
ATOM 1019 N N . ARG A 1 129 ? 3.849 -15.142 2.877 1.00 96.69 129 ARG A N 1
ATOM 1020 C CA . ARG A 1 129 ? 4.700 -15.926 3.795 1.00 96.69 129 ARG A CA 1
ATOM 1021 C C . ARG A 1 129 ? 3.896 -16.824 4.729 1.00 96.69 129 ARG A C 1
ATOM 1023 O O . ARG A 1 129 ? 4.341 -17.925 5.024 1.00 96.69 129 ARG A O 1
ATOM 1030 N N . SER A 1 130 ? 2.726 -16.361 5.165 1.00 97.88 130 SER A N 1
ATOM 1031 C CA . SER A 1 130 ? 1.838 -17.105 6.072 1.00 97.88 130 SER A CA 1
ATOM 1032 C C . SER A 1 130 ? 0.636 -17.741 5.363 1.00 97.88 130 SER A C 1
ATOM 1034 O O . SER A 1 130 ? -0.216 -18.327 6.025 1.00 97.88 130 SER A O 1
ATOM 1036 N N . GLU A 1 131 ? 0.565 -17.616 4.033 1.00 97.81 131 GLU A N 1
ATOM 1037 C CA . GLU A 1 131 ? -0.431 -18.263 3.163 1.00 97.81 131 GLU A CA 1
ATOM 1038 C C . GLU A 1 131 ? -1.898 -17.943 3.514 1.00 97.81 131 GLU A C 1
ATOM 1040 O O . GLU A 1 131 ? -2.817 -18.712 3.216 1.00 97.81 131 GLU A O 1
ATOM 1045 N N . LEU A 1 132 ? -2.158 -16.787 4.133 1.00 98.62 132 LEU A N 1
ATOM 1046 C CA . LEU A 1 132 ? -3.524 -16.334 4.370 1.00 98.62 132 LEU A CA 1
ATOM 1047 C C . LEU A 1 132 ? -4.168 -15.847 3.071 1.00 98.62 132 LEU A C 1
ATOM 1049 O O . LEU A 1 132 ? -3.541 -15.210 2.231 1.00 98.62 132 LEU A O 1
ATOM 1053 N N . SER A 1 133 ? -5.477 -16.057 2.939 1.00 98.56 133 SER A N 1
ATOM 1054 C CA . SER A 1 133 ? -6.243 -15.352 1.907 1.00 98.56 133 SER A CA 1
ATOM 1055 C C . SER A 1 133 ? -6.293 -13.847 2.199 1.00 98.56 133 SER A C 1
ATOM 1057 O O . SER A 1 133 ? -6.318 -13.443 3.365 1.00 98.56 133 SER A O 1
ATOM 1059 N N . ASN A 1 134 ? -6.439 -13.018 1.157 1.00 98.38 134 ASN A N 1
ATOM 1060 C CA . ASN A 1 134 ? -6.689 -11.579 1.327 1.00 98.38 134 ASN A CA 1
ATOM 1061 C C . ASN A 1 134 ? -7.856 -11.316 2.282 1.00 98.38 134 ASN A C 1
ATOM 1063 O O . ASN A 1 134 ? -7.758 -10.459 3.151 1.00 98.38 134 ASN A O 1
ATOM 1067 N N . ARG A 1 135 ? -8.941 -12.096 2.182 1.00 98.56 135 ARG A N 1
ATOM 1068 C CA . ARG A 1 135 ? -10.098 -11.972 3.078 1.00 98.56 135 ARG A CA 1
ATOM 1069 C C . ARG A 1 135 ? -9.709 -12.154 4.547 1.00 98.56 135 ARG A C 1
ATOM 1071 O O . ARG A 1 135 ? -10.100 -11.338 5.374 1.00 98.56 135 ARG A O 1
ATOM 1078 N N . ALA A 1 136 ? -8.940 -13.196 4.860 1.00 98.69 136 ALA A N 1
ATOM 1079 C CA . ALA A 1 136 ? -8.489 -13.458 6.224 1.00 98.69 136 ALA A CA 1
ATOM 1080 C C . ALA A 1 136 ? -7.532 -12.365 6.728 1.00 98.69 136 ALA A C 1
ATOM 1082 O O . ALA A 1 136 ? -7.669 -11.912 7.863 1.00 98.69 136 ALA A O 1
ATOM 1083 N N . ALA A 1 137 ? -6.611 -11.896 5.880 1.00 98.69 137 ALA A N 1
ATOM 1084 C CA . ALA A 1 137 ? -5.716 -10.790 6.213 1.00 98.69 137 ALA A CA 1
ATOM 1085 C C . ALA A 1 137 ? -6.500 -9.495 6.508 1.00 98.69 137 ALA A C 1
ATOM 1087 O O . ALA A 1 137 ? -6.266 -8.857 7.531 1.00 98.69 137 ALA A O 1
ATOM 1088 N N . ILE A 1 138 ? -7.493 -9.152 5.679 1.00 98.81 138 ILE A N 1
ATOM 1089 C CA . ILE A 1 138 ? -8.379 -7.995 5.892 1.00 98.81 138 ILE A CA 1
ATOM 1090 C C . ILE A 1 138 ? -9.146 -8.130 7.211 1.00 98.81 138 ILE A C 1
ATOM 1092 O O . ILE A 1 138 ? -9.199 -7.178 7.987 1.00 98.81 138 ILE A O 1
ATOM 1096 N N . ASP A 1 139 ? -9.718 -9.305 7.496 1.00 98.62 139 ASP A N 1
ATOM 1097 C CA . ASP A 1 139 ? -10.460 -9.549 8.738 1.00 98.62 139 ASP A CA 1
ATOM 1098 C C . ASP A 1 139 ? -9.580 -9.345 9.985 1.00 98.62 139 ASP A C 1
ATOM 1100 O O . ASP A 1 139 ? -10.051 -8.807 10.989 1.00 98.62 139 ASP A O 1
ATOM 1104 N N . LEU A 1 140 ? -8.302 -9.735 9.928 1.00 98.62 140 LEU A N 1
ATOM 1105 C CA . LEU A 1 140 ? -7.332 -9.494 11.001 1.00 98.62 140 LEU A CA 1
ATOM 1106 C C . LEU A 1 140 ? -6.992 -8.007 11.144 1.00 98.62 140 LEU A C 1
ATOM 1108 O O . LEU A 1 140 ? -7.005 -7.482 12.256 1.00 98.62 140 LEU A O 1
ATOM 1112 N N . MET A 1 141 ? -6.722 -7.322 10.034 1.00 98.62 141 MET A N 1
ATOM 1113 C CA . MET A 1 141 ? -6.351 -5.906 10.039 1.00 98.62 141 MET A CA 1
ATOM 1114 C C . MET A 1 141 ? -7.484 -5.002 10.530 1.00 98.62 141 MET A C 1
ATOM 1116 O O . MET A 1 141 ? -7.240 -4.091 11.318 1.00 98.62 141 MET A O 1
ATOM 1120 N N . VAL A 1 142 ? -8.733 -5.287 10.148 1.00 98.31 142 VAL A N 1
ATOM 1121 C CA . VAL A 1 142 ? -9.906 -4.557 10.657 1.00 98.31 142 VAL A CA 1
ATOM 1122 C C . VAL A 1 142 ? -10.035 -4.724 12.174 1.00 98.31 142 VAL A C 1
ATOM 1124 O O . VAL A 1 142 ? -10.235 -3.739 12.882 1.00 98.31 142 VAL A O 1
ATOM 1127 N N . LYS A 1 143 ? -9.856 -5.945 12.697 1.00 98.19 143 LYS A N 1
ATOM 1128 C CA . LYS A 1 143 ? -9.877 -6.194 14.150 1.00 98.19 143 LYS A CA 1
ATOM 1129 C C . LYS A 1 143 ? -8.746 -5.474 14.880 1.00 98.19 143 LYS A C 1
ATOM 1131 O O . LYS A 1 143 ? -8.968 -4.954 15.969 1.00 98.19 143 LYS A O 1
ATOM 1136 N N . LEU A 1 144 ? -7.554 -5.425 14.286 1.00 97.88 144 LEU A N 1
ATOM 1137 C CA . LEU A 1 144 ? -6.411 -4.714 14.855 1.00 97.88 144 LEU A CA 1
ATOM 1138 C C . LEU A 1 144 ? -6.686 -3.206 14.962 1.00 97.88 144 LEU A C 1
ATOM 1140 O O . LEU A 1 144 ? -6.430 -2.613 16.007 1.00 97.88 144 LEU A O 1
ATOM 1144 N N . VAL A 1 145 ? -7.257 -2.597 13.917 1.00 97.81 145 VAL A N 1
ATOM 1145 C CA . VAL A 1 145 ? -7.644 -1.176 13.934 1.00 97.81 145 VAL A CA 1
ATOM 1146 C C . VAL A 1 145 ? -8.735 -0.906 14.972 1.00 97.81 145 VAL A C 1
ATOM 1148 O O . VAL A 1 145 ? -8.636 0.079 15.704 1.00 97.81 145 VAL A O 1
ATOM 1151 N N . ALA A 1 146 ? -9.739 -1.780 15.081 1.00 95.56 146 ALA A N 1
ATOM 1152 C CA . ALA A 1 146 ? -10.783 -1.659 16.098 1.00 95.56 146 ALA A CA 1
ATOM 1153 C C . ALA A 1 146 ? -10.196 -1.693 17.521 1.00 95.56 146 ALA A C 1
ATOM 1155 O O . ALA A 1 146 ? -10.462 -0.794 18.315 1.00 95.56 146 ALA A O 1
ATOM 1156 N N . ALA A 1 147 ? -9.314 -2.655 17.813 1.00 95.81 147 ALA A N 1
ATOM 1157 C CA . ALA A 1 147 ? -8.635 -2.739 19.106 1.00 95.81 147 ALA A CA 1
ATOM 1158 C C . ALA A 1 147 ? -7.779 -1.491 19.393 1.00 95.81 147 ALA A C 1
ATOM 1160 O O . ALA A 1 147 ? -7.821 -0.948 20.495 1.00 95.81 147 ALA A O 1
ATOM 1161 N N . ALA A 1 148 ? -7.043 -0.985 18.397 1.00 95.06 148 ALA A N 1
ATOM 1162 C CA . ALA A 1 148 ? -6.240 0.229 18.543 1.00 95.06 148 ALA A CA 1
ATOM 1163 C C . ALA A 1 148 ? -7.092 1.476 18.836 1.00 95.06 148 ALA A C 1
ATOM 1165 O O . ALA A 1 148 ? -6.668 2.346 19.598 1.00 95.06 148 ALA A O 1
ATOM 1166 N N . ALA A 1 149 ? -8.302 1.557 18.274 1.00 91.31 149 ALA A N 1
ATOM 1167 C CA . ALA A 1 149 ? -9.246 2.634 18.564 1.00 91.31 149 ALA A CA 1
ATOM 1168 C C . ALA A 1 149 ? -9.797 2.571 20.005 1.00 91.31 149 ALA A C 1
ATOM 1170 O O . ALA A 1 149 ? -10.174 3.600 20.568 1.00 91.31 149 ALA A O 1
ATOM 1171 N N . GLU A 1 150 ? -9.823 1.387 20.620 1.00 88.62 150 GLU A N 1
ATOM 1172 C CA . GLU A 1 150 ? -10.318 1.170 21.985 1.00 88.62 150 GLU A CA 1
ATOM 1173 C C . GLU A 1 150 ? -9.262 1.394 23.075 1.00 88.62 150 GLU A C 1
ATOM 1175 O O . GLU A 1 150 ? -9.634 1.727 24.202 1.00 88.62 150 GLU A O 1
ATOM 1180 N N . LEU A 1 151 ? -7.962 1.292 22.757 1.00 80.00 151 LEU A N 1
ATOM 1181 C CA . LEU A 1 151 ? -6.859 1.418 23.728 1.00 80.00 151 LEU A CA 1
ATOM 1182 C C . LEU A 1 151 ? -6.935 2.684 24.595 1.00 80.00 151 LEU A C 1
ATOM 1184 O O . LEU A 1 151 ? -6.524 2.666 25.752 1.00 80.00 151 LEU A O 1
ATOM 1188 N N . LYS A 1 152 ? -7.506 3.775 24.075 1.00 60.53 152 LYS A N 1
ATOM 1189 C CA . LYS A 1 152 ? -7.657 5.025 24.829 1.00 60.53 152 LYS A CA 1
ATOM 1190 C C . LYS A 1 152 ? -8.913 5.100 25.698 1.00 60.53 152 LYS A C 1
ATOM 1192 O O . LYS A 1 152 ? -8.909 5.864 26.656 1.00 60.53 152 LYS A O 1
ATOM 1197 N N . ARG A 1 153 ? -9.977 4.341 25.397 1.00 56.53 153 ARG A N 1
ATOM 1198 C CA . ARG A 1 153 ? -11.190 4.327 26.242 1.00 56.53 153 ARG A CA 1
ATOM 1199 C C . ARG A 1 153 ? -10.865 3.781 27.629 1.00 56.53 153 ARG A C 1
ATOM 1201 O O . ARG A 1 153 ? -11.228 4.386 28.625 1.00 56.53 153 ARG A O 1
ATOM 1208 N N . VAL A 1 154 ? -10.064 2.720 27.677 1.00 54.34 154 VAL A N 1
ATOM 1209 C CA . VAL A 1 154 ? -9.629 2.085 28.931 1.00 54.34 154 VAL A CA 1
ATOM 1210 C C . VAL A 1 154 ? -8.723 3.002 29.764 1.00 54.34 154 VAL A C 1
ATOM 1212 O O . VAL A 1 154 ? -8.752 2.956 30.988 1.00 54.34 154 VAL A O 1
ATOM 1215 N N . GLN A 1 155 ? -7.936 3.865 29.118 1.00 52.50 155 GLN A N 1
ATOM 1216 C CA . GLN A 1 155 ? -6.960 4.720 29.798 1.00 52.50 155 GLN A CA 1
ATOM 1217 C C . GLN A 1 155 ? -7.564 6.015 30.367 1.00 52.50 155 GLN A C 1
ATOM 1219 O O . GLN A 1 155 ? -6.971 6.609 31.258 1.00 52.50 155 GLN A O 1
ATOM 1224 N N . ILE A 1 156 ? -8.733 6.444 29.873 1.00 55.03 156 ILE A N 1
ATOM 1225 C CA . ILE A 1 156 ? -9.491 7.578 30.432 1.00 55.03 156 ILE A CA 1
ATOM 1226 C C . ILE A 1 156 ? -10.353 7.120 31.619 1.00 55.03 156 ILE A C 1
ATOM 1228 O O . ILE A 1 156 ? -10.472 7.857 32.593 1.00 55.03 156 ILE A O 1
ATOM 1232 N N . ASP A 1 157 ? -10.897 5.899 31.571 1.00 54.28 157 ASP A N 1
ATOM 1233 C CA . ASP A 1 157 ? -11.713 5.345 32.661 1.00 54.28 157 ASP A CA 1
ATOM 1234 C C . ASP A 1 157 ? -10.870 4.833 33.852 1.00 54.28 157 ASP A C 1
ATOM 1236 O O . ASP A 1 157 ? -11.384 4.717 34.958 1.00 54.28 157 ASP A O 1
ATOM 1240 N N . GLY A 1 158 ? -9.578 4.538 33.650 1.00 51.31 158 GLY A N 1
ATOM 1241 C CA . GLY A 1 158 ? -8.677 3.995 34.681 1.00 51.31 158 GLY A CA 1
ATOM 1242 C C . GLY A 1 158 ? -7.840 5.014 35.470 1.00 51.31 158 GLY A C 1
ATOM 1243 O O . GLY A 1 158 ? -7.081 4.600 36.338 1.00 51.31 158 GLY A O 1
ATOM 1244 N N . ASP A 1 159 ? -7.946 6.313 35.170 1.00 53.09 159 ASP A N 1
ATOM 1245 C CA . ASP A 1 159 ? -7.215 7.403 35.858 1.00 53.09 159 ASP A CA 1
ATOM 1246 C C . ASP A 1 159 ? -8.142 8.209 36.803 1.00 53.09 159 ASP A C 1
ATOM 1248 O O . ASP A 1 159 ? -7.846 9.345 37.172 1.00 53.09 159 ASP A O 1
ATOM 1252 N N . GLN A 1 160 ? -9.307 7.641 37.155 1.00 47.28 160 GLN A N 1
ATOM 1253 C CA . GLN A 1 160 ? -10.303 8.239 38.061 1.00 47.28 160 GLN A CA 1
ATOM 1254 C C . GLN A 1 160 ? -10.433 7.554 39.437 1.00 47.28 160 GLN A C 1
ATOM 1256 O O . GLN A 1 160 ? -11.311 7.960 40.198 1.00 47.28 160 GLN A O 1
ATOM 1261 N N . ASP A 1 161 ? -9.561 6.601 39.786 1.00 40.31 161 ASP A N 1
ATOM 1262 C CA . ASP A 1 161 ? -9.552 5.929 41.102 1.00 40.31 161 ASP A CA 1
ATOM 1263 C C . ASP A 1 161 ? -8.288 6.231 41.928 1.00 40.31 161 ASP A C 1
ATOM 1265 O O . ASP A 1 161 ? -7.162 6.042 41.410 1.00 40.31 161 ASP A O 1
#

Foldseek 3Di:
DQVVVVHDPVVVCVCQVDPLSVVVVVLVVVCVVLPQDDQPLLPPPDLLSSLLVVLVSLLVSCVVCVVVVVVLVVCCVPDVSSVVSCPVVVVVLVVQLVSSCPPADDDPQLSVLSSLSNDSVLSCCVCVVVVDDSVVSSVVSSVSSVVSSCPVVVVVVPVPD

Radius of gyration: 19.92 Å; chains: 1; bounding box: 43×29×72 Å